Protein AF-A0A960PQ78-F1 (afdb_monomer_lite)

Structure (mmCIF, N/CA/C/O backbone):
data_AF-A0A960PQ78-F1
#
_entry.id   AF-A0A960PQ78-F1
#
loop_
_atom_site.group_PDB
_atom_site.id
_atom_site.type_symbol
_atom_site.label_atom_id
_atom_site.label_alt_id
_atom_site.label_comp_id
_atom_site.label_asym_id
_atom_site.label_entity_id
_atom_site.label_seq_id
_atom_site.pdbx_PDB_ins_code
_atom_site.Cartn_x
_atom_site.Cartn_y
_atom_site.Cartn_z
_atom_site.occupancy
_atom_site.B_iso_or_equiv
_atom_site.auth_seq_id
_atom_site.auth_comp_id
_atom_site.auth_asym_id
_atom_site.auth_atom_id
_atom_site.pdbx_PDB_model_num
ATOM 1 N N . GLN A 1 1 ? 20.792 6.672 -1.677 1.00 53.97 1 GLN A N 1
ATOM 2 C CA . GLN A 1 1 ? 19.468 6.726 -1.016 1.00 53.97 1 GLN A CA 1
ATOM 3 C C . GLN A 1 1 ? 18.463 7.621 -1.759 1.00 53.97 1 GLN A C 1
ATOM 5 O O . GLN A 1 1 ? 17.272 7.428 -1.577 1.00 53.97 1 GLN A O 1
ATOM 10 N N . THR A 1 2 ? 18.895 8.539 -2.633 1.00 71.44 2 THR A N 1
ATOM 11 C CA . THR A 1 2 ? 18.029 9.453 -3.408 1.00 71.44 2 THR A CA 1
ATOM 12 C C . THR A 1 2 ? 17.164 8.774 -4.476 1.00 71.44 2 THR A C 1
ATOM 14 O O . THR A 1 2 ? 15.984 9.091 -4.588 1.00 71.44 2 THR A O 1
ATOM 17 N N . ASP A 1 3 ? 17.705 7.815 -5.231 1.00 79.00 3 ASP A N 1
ATOM 18 C CA . ASP A 1 3 ? 16.967 7.199 -6.350 1.00 79.00 3 ASP A CA 1
ATOM 19 C C . ASP A 1 3 ? 15.779 6.347 -5.884 1.00 79.00 3 ASP A C 1
ATOM 21 O O . ASP A 1 3 ? 14.725 6.329 -6.510 1.00 79.00 3 ASP A O 1
ATOM 25 N N . GLU A 1 4 ? 15.916 5.677 -4.742 1.00 76.38 4 GLU A N 1
ATOM 26 C CA . GLU A 1 4 ? 14.865 4.837 -4.160 1.00 76.38 4 GLU A CA 1
ATOM 27 C C . GLU A 1 4 ? 13.662 5.680 -3.702 1.00 76.38 4 GLU A C 1
ATOM 29 O O . GLU A 1 4 ? 12.508 5.309 -3.917 1.00 76.38 4 GLU A O 1
ATOM 34 N N . GLN A 1 5 ? 13.932 6.873 -3.159 1.00 78.75 5 GLN A N 1
ATOM 35 C CA . GLN A 1 5 ? 12.907 7.873 -2.849 1.00 78.75 5 GLN A CA 1
ATOM 36 C C . GLN A 1 5 ? 12.280 8.453 -4.123 1.00 78.75 5 GLN A C 1
ATOM 38 O O . GLN A 1 5 ? 11.070 8.672 -4.168 1.00 78.75 5 GLN A O 1
ATOM 43 N N . LEU A 1 6 ? 13.073 8.654 -5.181 1.00 86.06 6 LEU A N 1
ATOM 44 C CA . LEU A 1 6 ? 12.578 9.115 -6.478 1.00 86.06 6 LEU A CA 1
ATOM 45 C C . LEU A 1 6 ? 11.609 8.100 -7.102 1.00 86.06 6 LEU A C 1
ATOM 47 O O . LEU A 1 6 ? 10.567 8.489 -7.628 1.00 86.06 6 LEU A O 1
ATOM 51 N N . TYR A 1 7 ? 11.894 6.799 -6.997 1.00 87.06 7 TYR A N 1
ATOM 52 C CA . TYR A 1 7 ? 11.015 5.753 -7.523 1.00 87.06 7 TYR A CA 1
ATOM 53 C C . TYR A 1 7 ? 9.666 5.672 -6.807 1.00 87.06 7 TYR A C 1
ATOM 55 O O . TYR A 1 7 ? 8.701 5.211 -7.415 1.00 87.06 7 TYR A O 1
ATOM 63 N N . GLN A 1 8 ? 9.533 6.191 -5.581 1.00 83.38 8 GLN A N 1
ATOM 64 C CA . GLN A 1 8 ? 8.216 6.292 -4.942 1.00 83.38 8 GLN A CA 1
ATOM 65 C C . GLN A 1 8 ? 7.248 7.198 -5.714 1.00 83.38 8 GLN A C 1
ATOM 67 O O . GLN A 1 8 ? 6.034 6.998 -5.654 1.00 83.38 8 GLN A O 1
ATOM 72 N N . LEU A 1 9 ? 7.763 8.149 -6.502 1.00 84.50 9 LEU A N 1
ATOM 73 C CA . LEU A 1 9 ? 6.935 8.992 -7.364 1.00 84.50 9 LEU A CA 1
ATOM 74 C C . LEU A 1 9 ? 6.179 8.175 -8.421 1.00 84.50 9 LEU A C 1
ATOM 76 O O . LEU A 1 9 ? 5.079 8.570 -8.794 1.00 84.50 9 LEU A O 1
ATOM 80 N N . LEU A 1 10 ? 6.705 7.015 -8.840 1.00 84.50 10 LEU A N 1
ATOM 81 C CA . LEU A 1 10 ? 6.049 6.119 -9.802 1.00 84.50 10 LEU A CA 1
ATOM 82 C C . LEU A 1 10 ? 4.703 5.582 -9.301 1.00 84.50 10 LEU A C 1
ATOM 84 O O . LEU A 1 10 ? 3.853 5.213 -10.109 1.00 84.50 10 LEU A O 1
ATOM 88 N N . PHE A 1 11 ? 4.511 5.533 -7.982 1.00 84.31 11 PHE A N 1
ATOM 89 C CA . PHE A 1 11 ? 3.287 5.041 -7.351 1.00 84.31 11 PHE A CA 1
ATOM 90 C C . PHE A 1 11 ? 2.303 6.161 -7.002 1.00 84.31 11 PHE A C 1
ATOM 92 O O . PHE A 1 11 ? 1.198 5.881 -6.536 1.00 84.31 11 PHE A O 1
ATOM 99 N N . ARG A 1 12 ? 2.670 7.433 -7.223 1.00 80.50 12 ARG A N 1
ATOM 100 C CA . ARG A 1 12 ? 1.757 8.552 -6.974 1.00 80.50 12 ARG A CA 1
ATOM 101 C C . ARG A 1 12 ? 0.617 8.537 -7.999 1.00 80.50 12 ARG A C 1
ATOM 103 O O . ARG A 1 12 ? 0.885 8.451 -9.200 1.00 80.50 12 ARG A O 1
ATOM 110 N N . PRO A 1 13 ? -0.646 8.683 -7.559 1.00 74.19 13 PRO A N 1
ATOM 111 C CA . PRO A 1 13 ? -1.783 8.752 -8.468 1.00 74.19 13 PRO A CA 1
ATOM 112 C C . PRO A 1 13 ? -1.589 9.825 -9.545 1.00 74.19 13 PRO A C 1
ATOM 114 O O . PRO A 1 13 ? -1.270 10.974 -9.240 1.00 74.19 13 PRO A O 1
ATOM 117 N N . GLY A 1 14 ? -1.777 9.444 -10.810 1.00 73.12 14 GLY A N 1
ATOM 118 C CA . GLY A 1 14 ? -1.707 10.357 -11.955 1.00 73.12 14 GLY A CA 1
ATOM 119 C C . GLY A 1 14 ? -0.298 10.786 -12.381 1.00 73.12 14 GLY A C 1
ATOM 120 O O . GLY A 1 14 ? -0.182 11.609 -13.293 1.00 73.12 14 GLY A O 1
ATOM 121 N N . PHE A 1 15 ? 0.760 10.252 -11.757 1.00 78.75 15 PHE A N 1
ATOM 122 C CA . PHE A 1 15 ? 2.130 10.506 -12.189 1.00 78.75 15 PHE A CA 1
ATOM 123 C C . PHE A 1 15 ? 2.417 9.812 -13.526 1.00 78.75 15 PHE A C 1
ATOM 125 O O . PHE A 1 15 ? 2.344 8.590 -13.658 1.00 78.75 15 PHE A O 1
ATOM 132 N N . THR A 1 16 ? 2.775 10.605 -14.532 1.00 75.62 16 THR A N 1
ATOM 133 C CA . THR A 1 16 ? 3.160 10.124 -15.857 1.00 75.62 16 THR A CA 1
ATOM 134 C C . THR A 1 16 ? 4.163 11.078 -16.489 1.00 75.62 16 THR A C 1
ATOM 136 O O . THR A 1 16 ? 4.135 12.281 -16.240 1.00 75.62 16 THR A O 1
ATOM 139 N N . THR A 1 17 ? 5.022 10.549 -17.353 1.00 77.38 17 THR A N 1
ATOM 140 C CA . THR A 1 17 ? 5.913 11.342 -18.208 1.00 77.38 17 THR A CA 1
ATOM 141 C C . THR A 1 17 ? 5.301 11.630 -19.586 1.00 77.38 17 THR A C 1
ATOM 143 O O . THR A 1 17 ? 5.892 12.358 -20.380 1.00 77.38 17 THR A O 1
ATOM 146 N N . ARG A 1 18 ? 4.110 11.089 -19.891 1.00 72.12 18 ARG A N 1
ATOM 147 C CA . ARG A 1 18 ? 3.430 11.258 -21.184 1.00 72.12 18 ARG A CA 1
ATOM 148 C C . ARG A 1 18 ? 2.698 12.604 -21.256 1.00 72.12 18 ARG A C 1
ATOM 150 O O . ARG A 1 18 ? 1.765 12.850 -20.493 1.00 72.12 18 ARG A O 1
ATOM 157 N N . GLN A 1 19 ? 3.065 13.450 -22.220 1.00 66.94 19 GLN A N 1
ATOM 158 C CA . GLN A 1 19 ? 2.329 14.685 -22.520 1.00 66.94 19 GLN A CA 1
ATOM 159 C C . GLN A 1 19 ? 0.970 14.377 -23.179 1.00 66.94 19 GLN A C 1
ATOM 161 O O . GLN A 1 19 ? 0.866 13.465 -23.997 1.00 66.94 19 GLN A O 1
ATOM 166 N N . GLY A 1 20 ? -0.080 15.123 -22.810 1.00 62.00 20 GLY A N 1
ATOM 167 C CA . GLY A 1 20 ? -1.422 14.997 -23.405 1.00 62.00 20 GLY A CA 1
ATOM 168 C C . GLY A 1 20 ? -2.226 13.757 -22.992 1.00 62.00 20 GLY A C 1
ATOM 169 O O . GLY A 1 20 ? -3.241 13.462 -23.611 1.00 62.00 20 GLY A O 1
ATOM 170 N N . ALA A 1 21 ? -1.794 13.017 -21.968 1.00 58.84 21 ALA A N 1
ATOM 171 C CA . ALA A 1 21 ? -2.530 11.849 -21.492 1.00 58.84 21 ALA A CA 1
ATOM 172 C C . ALA A 1 21 ? -3.847 12.254 -20.802 1.00 58.84 21 ALA A C 1
ATOM 174 O O . ALA A 1 21 ? -3.846 13.156 -19.956 1.00 58.84 21 ALA A O 1
ATOM 175 N N . ASP A 1 22 ? -4.937 11.571 -21.137 1.00 57.75 22 ASP A N 1
ATOM 176 C CA . ASP A 1 22 ? -6.265 11.683 -20.532 1.00 57.75 22 ASP A CA 1
ATOM 177 C C . ASP A 1 22 ? -6.494 10.556 -19.498 1.00 57.75 22 ASP A C 1
ATOM 179 O O . ASP A 1 22 ? -5.658 9.666 -19.327 1.00 57.75 22 ASP A O 1
ATOM 183 N N . LEU A 1 23 ? -7.603 10.604 -18.748 1.00 52.94 23 LEU A N 1
ATOM 184 C CA . LEU A 1 23 ? -7.913 9.588 -17.725 1.00 52.94 23 LEU A CA 1
ATOM 185 C C . LEU A 1 23 ? -8.145 8.191 -18.328 1.00 52.94 23 LEU A C 1
ATOM 187 O O . LEU A 1 23 ? -7.973 7.196 -17.627 1.00 52.94 23 LEU A O 1
ATOM 191 N N . SER A 1 24 ? -8.507 8.120 -19.614 1.00 57.84 24 SER A N 1
ATOM 192 C CA . SER A 1 24 ? -8.744 6.865 -20.330 1.00 57.84 24 SER A CA 1
ATOM 193 C C . SER A 1 24 ? -7.437 6.184 -20.769 1.00 57.84 24 SER A C 1
ATOM 195 O O . SER A 1 24 ? -7.327 4.959 -20.704 1.00 57.84 24 SER A O 1
ATOM 197 N N . ALA A 1 25 ? -6.398 6.957 -21.114 1.00 48.62 25 ALA A N 1
ATOM 198 C CA . ALA A 1 25 ? -5.106 6.450 -21.564 1.00 48.62 25 ALA A CA 1
ATOM 199 C C . ALA A 1 25 ? -4.032 6.482 -20.459 1.00 48.62 25 ALA A C 1
ATOM 201 O O . ALA A 1 25 ? -3.039 7.207 -20.533 1.00 48.62 25 ALA A O 1
ATOM 202 N N . GLY A 1 26 ? -4.185 5.629 -19.442 1.00 55.94 26 GLY A N 1
ATOM 203 C CA . GLY A 1 26 ? -3.038 5.024 -18.745 1.00 55.94 26 GLY A CA 1
ATOM 204 C C . GLY A 1 26 ? -2.003 5.976 -18.119 1.00 55.94 26 GLY A C 1
ATOM 205 O O . GLY A 1 26 ? -0.802 5.728 -18.221 1.00 55.94 26 GLY A O 1
ATOM 206 N N . ARG A 1 27 ? -2.441 7.032 -17.420 1.00 57.34 27 ARG A N 1
ATOM 207 C CA . ARG A 1 27 ? -1.610 8.039 -16.713 1.00 57.34 27 ARG A CA 1
ATOM 208 C C . ARG A 1 27 ? -0.806 7.550 -15.490 1.00 57.34 27 ARG A C 1
ATOM 210 O O . ARG A 1 27 ? -0.521 8.333 -14.594 1.00 57.34 27 ARG A O 1
ATOM 217 N N . GLY A 1 28 ? -0.458 6.271 -15.400 1.00 52.56 28 GLY A N 1
ATOM 218 C CA . GLY A 1 28 ? 0.147 5.740 -14.169 1.00 52.56 28 GLY A CA 1
ATOM 219 C C . GLY A 1 28 ? -0.881 5.292 -13.127 1.00 52.56 28 GLY A C 1
ATOM 220 O O . GLY A 1 28 ? -0.541 5.080 -11.967 1.00 52.56 28 GLY A O 1
ATOM 221 N N . ILE A 1 29 ? -2.125 5.042 -13.559 1.00 58.75 29 ILE A N 1
ATOM 222 C CA . ILE A 1 29 ? -3.054 4.186 -12.806 1.00 58.75 29 ILE A CA 1
ATOM 223 C C . ILE A 1 29 ? -2.420 2.806 -12.613 1.00 58.75 29 ILE A C 1
ATOM 225 O O . ILE A 1 29 ? -2.577 2.226 -11.557 1.00 58.75 29 ILE A O 1
ATOM 229 N N . GLY A 1 30 ? -1.652 2.301 -13.588 1.00 72.94 30 GLY A N 1
ATOM 230 C CA . GLY A 1 30 ? -1.067 0.959 -13.538 1.00 72.94 30 GLY A CA 1
ATOM 231 C C . GLY A 1 30 ? -0.229 0.713 -12.283 1.00 72.94 30 GLY A C 1
ATOM 232 O O . GLY A 1 30 ? -0.592 -0.115 -11.456 1.00 72.94 30 GLY A O 1
ATOM 233 N N . LEU A 1 31 ? 0.864 1.460 -12.101 1.00 82.69 31 LEU A N 1
ATOM 234 C CA . LEU A 1 31 ? 1.737 1.261 -10.940 1.00 82.69 31 LEU A CA 1
ATOM 235 C C . LEU A 1 31 ? 1.093 1.732 -9.631 1.00 82.69 31 LEU A C 1
ATOM 237 O O . LEU A 1 31 ? 1.267 1.063 -8.616 1.00 82.69 31 LEU A O 1
ATOM 241 N N . GLY A 1 32 ? 0.304 2.812 -9.645 1.00 80.00 32 GLY A N 1
ATOM 242 C CA . GLY A 1 32 ? -0.443 3.255 -8.464 1.00 80.00 32 GLY A CA 1
ATOM 243 C C . GLY A 1 32 ? -1.489 2.235 -7.993 1.00 80.00 32 GLY A C 1
ATOM 244 O O . GLY A 1 32 ? -1.579 1.954 -6.802 1.00 80.00 32 GLY A O 1
ATOM 245 N N . ALA A 1 33 ? -2.233 1.623 -8.917 1.00 80.94 33 ALA A N 1
ATOM 246 C CA . ALA A 1 33 ? -3.213 0.576 -8.628 1.00 80.94 33 ALA A CA 1
ATOM 247 C C . ALA A 1 33 ? -2.537 -0.727 -8.193 1.0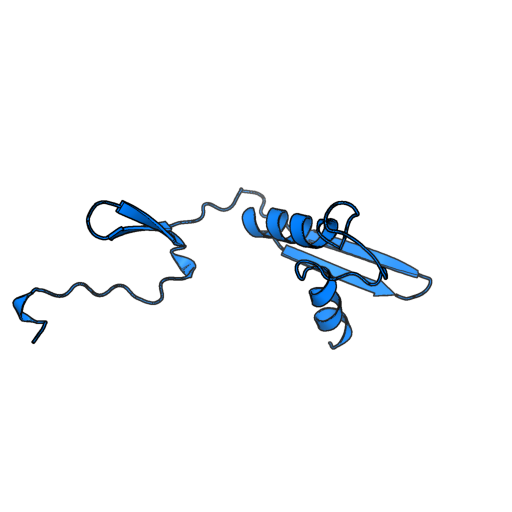0 80.94 33 ALA A C 1
ATOM 249 O O . ALA A 1 33 ? -3.015 -1.369 -7.264 1.00 80.94 33 ALA A O 1
ATOM 250 N N . VAL A 1 34 ? -1.402 -1.094 -8.802 1.00 85.31 34 VAL A N 1
ATOM 251 C CA . VAL A 1 34 ? -0.589 -2.233 -8.344 1.00 85.31 34 VAL A CA 1
ATOM 252 C C . VAL A 1 34 ? -0.094 -1.995 -6.918 1.00 85.31 34 VAL A C 1
ATOM 254 O O . VAL A 1 34 ? -0.244 -2.874 -6.075 1.00 85.31 34 VAL A O 1
ATOM 257 N N . ALA A 1 35 ? 0.448 -0.813 -6.616 1.00 86.06 35 ALA A N 1
ATOM 2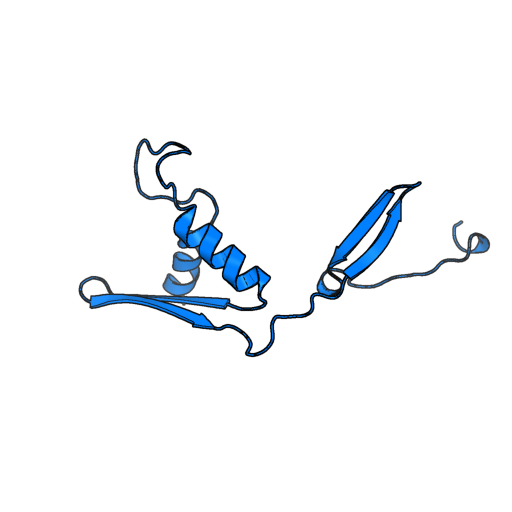58 C CA . ALA A 1 35 ? 0.894 -0.476 -5.268 1.00 86.06 35 ALA A CA 1
ATOM 259 C C . ALA A 1 35 ? -0.264 -0.507 -4.262 1.00 86.06 35 ALA A C 1
ATOM 261 O O . ALA A 1 35 ? -0.126 -1.123 -3.211 1.00 86.06 35 ALA A O 1
ATOM 262 N N . GLN A 1 36 ? -1.416 0.078 -4.604 1.00 84.94 36 GLN A N 1
ATOM 263 C CA . GLN A 1 36 ? -2.632 0.014 -3.788 1.00 84.94 36 GLN A CA 1
ATOM 264 C C . GLN A 1 36 ? -3.083 -1.426 -3.532 1.00 84.94 36 GLN A C 1
ATOM 266 O O . GLN A 1 36 ? -3.315 -1.792 -2.384 1.00 84.94 36 GLN A O 1
ATOM 271 N N . ALA A 1 37 ? -3.134 -2.271 -4.565 1.00 85.50 37 ALA A N 1
ATOM 272 C CA . ALA A 1 37 ? -3.491 -3.677 -4.415 1.00 85.50 37 ALA A CA 1
ATOM 273 C C . ALA A 1 37 ? -2.522 -4.399 -3.467 1.00 85.50 37 ALA A C 1
ATOM 275 O O . ALA A 1 37 ? -2.950 -5.055 -2.521 1.00 85.50 37 ALA A O 1
ATOM 276 N N . VAL A 1 38 ? -1.212 -4.222 -3.653 1.00 88.50 38 VAL A N 1
ATOM 277 C CA . VAL A 1 38 ? -0.190 -4.843 -2.798 1.00 88.50 38 VAL A CA 1
ATOM 278 C C . VAL A 1 38 ? -0.289 -4.358 -1.349 1.00 88.50 38 VAL A C 1
ATOM 280 O O . VAL A 1 38 ? -0.247 -5.180 -0.435 1.00 88.50 38 VAL A O 1
ATOM 283 N N . ILE A 1 39 ? -0.464 -3.052 -1.130 1.00 85.88 39 ILE A N 1
ATOM 284 C CA . ILE A 1 39 ? -0.618 -2.455 0.205 1.00 85.88 39 ILE A CA 1
ATOM 285 C C . ILE A 1 39 ? -1.911 -2.938 0.873 1.00 85.88 39 ILE A C 1
ATOM 287 O O . ILE A 1 39 ? -1.891 -3.258 2.058 1.00 85.88 39 ILE A O 1
ATOM 291 N N . SER A 1 40 ? -3.015 -3.059 0.126 1.00 83.25 40 SER A N 1
ATOM 292 C CA . SER A 1 40 ? -4.298 -3.548 0.655 1.00 83.25 40 SER A CA 1
ATOM 293 C C . SER A 1 40 ? -4.212 -4.977 1.200 1.00 83.25 40 SER A C 1
ATOM 295 O O . SER A 1 40 ? -4.920 -5.328 2.139 1.00 83.25 40 SER A O 1
ATOM 297 N N . TYR A 1 41 ? -3.278 -5.775 0.674 1.00 85.62 41 TYR A N 1
ATOM 298 C CA . TYR A 1 41 ? -2.969 -7.118 1.161 1.00 85.62 41 TYR A CA 1
ATOM 299 C C . TYR A 1 41 ? -1.888 -7.151 2.257 1.00 85.62 41 TYR A C 1
ATOM 301 O O . TYR A 1 41 ? -1.436 -8.227 2.650 1.00 85.62 41 TYR A O 1
ATOM 309 N N . GLY A 1 42 ? -1.476 -5.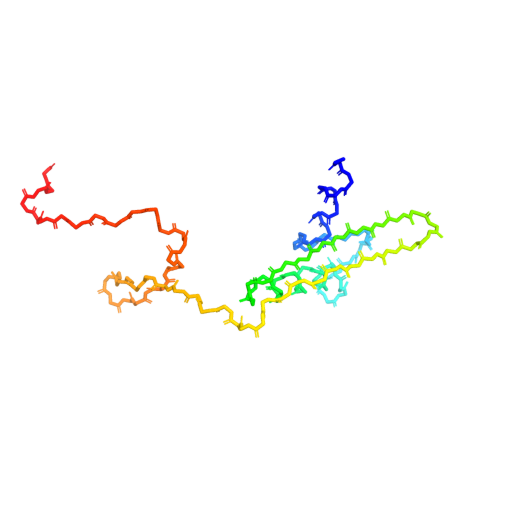990 2.778 1.00 82.94 42 GLY A N 1
ATOM 310 C CA . GLY A 1 42 ? -0.420 -5.861 3.786 1.00 82.94 42 GLY A CA 1
ATOM 311 C C . GLY A 1 42 ? 0.986 -6.121 3.239 1.00 82.94 42 GLY A C 1
ATOM 312 O O . GLY A 1 42 ? 1.900 -6.444 3.996 1.00 82.94 42 GLY A O 1
ATOM 313 N N . GLY A 1 43 ? 1.159 -6.042 1.920 1.00 88.56 43 GLY A N 1
ATOM 314 C CA . GLY A 1 43 ? 2.443 -6.197 1.255 1.00 88.56 43 GLY A CA 1
ATOM 315 C C . GLY A 1 43 ? 3.176 -4.879 1.021 1.00 88.56 43 GLY A C 1
ATOM 316 O O . GLY A 1 43 ? 2.736 -3.799 1.410 1.00 88.56 43 GLY A O 1
ATOM 317 N N . ARG A 1 44 ? 4.311 -4.972 0.323 1.00 89.50 44 ARG A N 1
ATOM 318 C CA . ARG A 1 44 ? 5.100 -3.821 -0.140 1.00 89.50 44 ARG A CA 1
ATOM 319 C C . ARG A 1 44 ? 5.724 -4.058 -1.510 1.00 89.50 44 ARG A C 1
ATOM 321 O O . ARG A 1 44 ? 5.950 -5.204 -1.904 1.00 89.50 44 ARG A O 1
ATOM 328 N N . VAL A 1 45 ? 6.035 -2.965 -2.202 1.00 90.00 45 VAL A N 1
ATOM 329 C CA . VAL A 1 45 ? 6.713 -2.964 -3.504 1.00 90.00 45 VAL A CA 1
ATOM 330 C C . VAL A 1 45 ? 8.002 -2.160 -3.396 1.00 90.00 45 VAL A C 1
ATOM 332 O O . VAL A 1 45 ? 7.979 -1.026 -2.926 1.00 90.00 45 VAL A O 1
ATOM 335 N N . ASP A 1 46 ? 9.107 -2.732 -3.864 1.00 89.56 46 ASP A N 1
ATOM 336 C CA . ASP A 1 46 ? 10.403 -2.060 -3.966 1.00 89.56 46 ASP A CA 1
ATOM 337 C C . ASP A 1 46 ? 10.851 -2.011 -5.435 1.00 89.56 46 ASP A C 1
ATOM 339 O O . ASP A 1 46 ? 10.594 -2.944 -6.205 1.00 89.56 46 ASP A O 1
ATOM 343 N N . VAL A 1 47 ? 11.529 -0.931 -5.829 1.00 91.19 47 VAL A N 1
ATOM 344 C CA . VAL A 1 47 ? 11.968 -0.701 -7.214 1.00 91.19 47 VAL A CA 1
ATOM 345 C C . VAL A 1 47 ? 13.464 -0.443 -7.251 1.00 91.19 47 VAL A C 1
ATOM 347 O O . VAL A 1 47 ? 13.975 0.418 -6.542 1.00 91.19 47 VAL A O 1
ATOM 350 N N . SER A 1 48 ? 14.156 -1.155 -8.135 1.00 90.62 48 SER A N 1
ATOM 351 C CA . SER A 1 48 ? 15.550 -0.885 -8.477 1.00 90.62 48 SER A CA 1
ATOM 352 C C . SER A 1 48 ? 15.690 -0.842 -9.991 1.00 90.62 48 SER A C 1
ATOM 354 O O . SER A 1 48 ? 15.267 -1.777 -10.671 1.00 90.62 48 SER A O 1
ATOM 356 N N . SER A 1 49 ? 16.291 0.213 -10.528 1.00 89.81 49 SER A N 1
ATOM 357 C CA . SER A 1 49 ? 16.491 0.369 -11.967 1.00 89.81 49 SER A CA 1
ATOM 358 C C . SER A 1 49 ? 17.879 0.919 -12.244 1.00 89.81 49 SER A C 1
ATOM 360 O O . SER A 1 49 ? 18.351 1.796 -11.524 1.00 89.81 49 SER A O 1
ATOM 362 N N . VAL A 1 50 ? 18.515 0.404 -13.294 1.00 90.19 50 VAL A N 1
ATOM 363 C CA . VAL A 1 50 ? 19.809 0.886 -13.783 1.00 90.19 50 VAL A CA 1
ATOM 364 C C . VAL A 1 50 ? 19.649 1.200 -15.272 1.00 90.19 50 VAL A C 1
ATOM 366 O O . VAL A 1 50 ? 19.272 0.305 -16.037 1.00 90.19 50 VAL A O 1
ATOM 369 N N . PRO A 1 51 ? 19.891 2.451 -15.710 1.00 89.75 51 PRO A N 1
ATOM 370 C CA . PRO A 1 51 ? 19.787 2.822 -17.119 1.00 89.75 51 PRO A CA 1
ATOM 371 C C . PRO A 1 51 ? 20.603 1.885 -18.016 1.00 89.75 51 PRO A C 1
ATOM 373 O O . PRO A 1 51 ? 21.755 1.587 -17.721 1.00 89.75 51 PRO A O 1
ATOM 376 N N . GLY A 1 52 ? 19.992 1.393 -19.095 1.00 93.94 52 GLY A N 1
ATOM 377 C CA . GLY A 1 52 ? 20.622 0.432 -20.011 1.00 93.94 52 GLY A CA 1
ATOM 378 C C . GLY A 1 52 ? 20.646 -1.026 -19.528 1.00 93.94 52 GLY A C 1
ATOM 379 O O . GLY A 1 52 ? 20.834 -1.913 -20.353 1.00 93.94 52 GLY A O 1
ATOM 380 N N . SER A 1 53 ? 20.376 -1.292 -18.247 1.00 94.06 53 SER A N 1
ATOM 381 C CA . SER A 1 53 ? 20.352 -2.650 -17.669 1.00 94.06 53 SER A CA 1
ATOM 382 C C . SER A 1 53 ? 18.949 -3.119 -17.263 1.00 94.06 53 SER A C 1
ATOM 384 O O . SER A 1 53 ? 18.775 -4.252 -16.818 1.00 94.06 53 SER A O 1
ATOM 386 N N . GLY A 1 54 ? 17.941 -2.258 -17.420 1.00 93.50 54 GLY A N 1
ATOM 387 C CA . GLY A 1 54 ? 16.538 -2.556 -17.136 1.00 93.50 54 GLY A CA 1
ATOM 388 C C . GLY A 1 54 ? 16.094 -2.202 -15.714 1.00 93.50 54 GLY A C 1
ATOM 389 O O . GLY A 1 54 ? 16.799 -1.535 -14.951 1.00 93.50 54 GLY A O 1
ATOM 390 N N . SER A 1 55 ? 14.882 -2.646 -15.374 1.00 91.94 55 SER A N 1
ATOM 391 C CA . SER A 1 55 ? 14.210 -2.342 -14.107 1.00 91.94 55 SER A CA 1
ATOM 392 C C . SER A 1 55 ? 13.700 -3.616 -13.442 1.00 91.94 55 SER A C 1
ATOM 394 O O . SER A 1 55 ? 13.176 -4.512 -14.101 1.00 91.94 55 SER A O 1
ATOM 396 N N . ARG A 1 56 ? 13.815 -3.678 -12.116 1.00 92.19 56 ARG A N 1
ATOM 397 C CA . ARG A 1 56 ? 13.319 -4.769 -11.277 1.00 92.19 56 ARG A CA 1
ATOM 398 C C . ARG A 1 56 ? 12.314 -4.229 -10.266 1.00 92.19 56 ARG A C 1
ATOM 400 O O . ARG A 1 56 ? 12.625 -3.317 -9.503 1.00 92.19 56 ARG A O 1
ATOM 407 N N . PHE A 1 57 ? 11.145 -4.862 -10.239 1.00 91.94 57 PHE A N 1
ATOM 408 C CA . PHE A 1 57 ? 10.094 -4.647 -9.249 1.00 91.94 57 PHE A CA 1
ATOM 409 C C . PHE A 1 57 ? 10.040 -5.866 -8.333 1.00 91.94 57 PHE A C 1
ATOM 411 O O . PHE A 1 57 ? 9.883 -6.992 -8.805 1.00 91.94 57 PHE A O 1
ATOM 418 N N . LEU A 1 58 ? 10.198 -5.656 -7.030 1.00 92.44 58 LEU A N 1
ATOM 419 C CA . LEU A 1 58 ? 10.115 -6.712 -6.028 1.00 92.44 58 LEU A CA 1
ATOM 420 C C . LEU A 1 58 ? 8.847 -6.524 -5.201 1.00 92.44 58 LEU A C 1
ATOM 422 O O . LEU A 1 58 ? 8.742 -5.5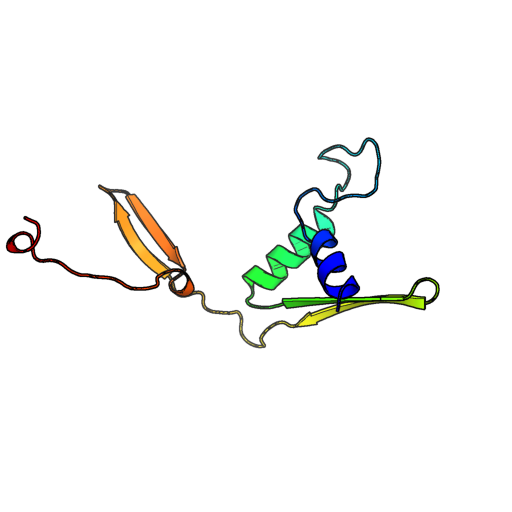73 -4.431 1.00 92.44 58 LEU A O 1
ATOM 426 N N . LEU A 1 59 ? 7.902 -7.451 -5.351 1.00 91.50 59 LEU A N 1
ATOM 427 C CA . LEU A 1 59 ? 6.669 -7.486 -4.576 1.00 91.50 59 LEU A CA 1
ATOM 428 C C . LEU A 1 59 ? 6.841 -8.463 -3.415 1.00 91.50 59 LEU A C 1
ATOM 430 O O . LEU A 1 59 ? 7.221 -9.617 -3.617 1.00 91.50 59 LEU A O 1
ATOM 434 N N . ARG A 1 60 ? 6.559 -8.006 -2.197 1.00 90.25 60 ARG A N 1
ATOM 435 C CA . ARG A 1 60 ? 6.570 -8.837 -0.992 1.00 90.25 60 ARG A CA 1
ATOM 436 C C . ARG A 1 60 ? 5.171 -8.855 -0.410 1.00 90.25 60 ARG A C 1
ATOM 438 O O . ARG A 1 60 ? 4.687 -7.820 0.037 1.00 90.25 60 ARG A O 1
ATOM 445 N N . LEU A 1 61 ? 4.548 -10.025 -0.428 1.00 88.19 61 LEU A N 1
ATOM 446 C CA . LEU A 1 61 ? 3.224 -10.261 0.131 1.00 88.19 61 LEU A CA 1
ATOM 447 C C . LEU A 1 61 ? 3.356 -11.206 1.333 1.00 88.19 61 LEU A C 1
ATOM 449 O O . LEU A 1 61 ? 4.151 -12.149 1.269 1.00 88.19 61 LEU A O 1
ATOM 453 N N . PRO A 1 62 ? 2.622 -10.965 2.428 1.00 83.38 62 PRO A N 1
ATOM 454 C CA . PRO A 1 62 ? 2.551 -11.915 3.528 1.00 83.38 62 PRO A CA 1
ATOM 455 C C . PRO A 1 62 ? 1.873 -13.216 3.068 1.00 83.38 62 PRO A C 1
ATOM 457 O O . PRO A 1 62 ? 0.993 -13.206 2.210 1.00 83.38 62 PRO A O 1
ATOM 460 N N . LEU A 1 63 ? 2.302 -14.350 3.638 1.00 80.19 63 LEU A N 1
ATOM 461 C CA . LEU A 1 63 ? 1.771 -15.679 3.293 1.00 80.19 63 LEU A CA 1
ATOM 462 C C . LEU A 1 63 ? 0.278 -15.812 3.638 1.00 80.19 63 LEU A C 1
ATOM 464 O O . LEU A 1 63 ? -0.456 -16.546 2.983 1.00 80.19 63 LEU A O 1
ATOM 468 N N . SER A 1 64 ? -0.158 -15.089 4.670 1.00 74.62 64 SER A N 1
ATOM 469 C CA . SER A 1 64 ? -1.552 -14.897 5.040 1.00 74.62 64 SER A CA 1
ATOM 470 C C . SER A 1 64 ? -1.991 -13.486 4.664 1.00 74.62 64 SER A C 1
ATOM 472 O O . SER A 1 64 ? -1.298 -12.505 4.935 1.00 74.62 64 SER A O 1
ATOM 474 N N . VAL A 1 65 ? -3.171 -13.385 4.059 1.00 62.81 65 VAL A N 1
ATOM 475 C CA . VAL A 1 65 ? -3.827 -12.104 3.789 1.00 62.81 65 VAL A CA 1
ATOM 476 C C . VAL A 1 65 ? -3.987 -11.357 5.117 1.00 62.81 65 VAL A C 1
ATOM 478 O O . VAL A 1 65 ? -4.502 -11.928 6.081 1.00 62.81 65 VAL A O 1
ATOM 481 N N . SER A 1 66 ? -3.497 -10.118 5.201 1.00 68.25 66 SER A N 1
ATOM 482 C CA . SER A 1 66 ? -3.549 -9.346 6.449 1.00 68.25 66 SER A CA 1
ATOM 483 C C . SER A 1 66 ? -4.993 -9.138 6.903 1.00 68.25 66 SER A C 1
ATOM 485 O O . SER A 1 66 ? -5.805 -8.567 6.180 1.00 68.25 66 SER A O 1
ATOM 487 N N . ILE A 1 67 ? -5.308 -9.573 8.125 1.00 73.50 67 ILE A N 1
ATOM 488 C CA . ILE A 1 67 ? -6.557 -9.203 8.793 1.00 73.50 67 ILE A CA 1
ATOM 489 C C . ILE A 1 67 ? -6.393 -7.760 9.269 1.00 73.50 67 ILE A C 1
ATOM 491 O O . ILE A 1 67 ? -5.738 -7.500 10.281 1.00 73.50 67 ILE A O 1
ATOM 495 N N . THR A 1 68 ? -6.986 -6.817 8.541 1.00 75.44 68 THR A N 1
ATOM 496 C CA . THR A 1 68 ? -7.051 -5.422 8.978 1.00 75.44 68 THR A CA 1
ATOM 497 C C . THR A 1 68 ? -8.079 -5.310 10.092 1.00 75.44 68 THR A C 1
ATOM 499 O O . THR A 1 68 ? -9.280 -5.440 9.870 1.00 75.44 68 THR A O 1
ATOM 502 N N . ARG A 1 69 ? -7.603 -5.083 11.317 1.00 84.88 69 ARG A N 1
ATOM 503 C CA . ARG A 1 69 ? -8.478 -4.763 12.447 1.00 84.88 69 ARG A CA 1
ATOM 504 C C . ARG A 1 69 ? -9.025 -3.351 12.265 1.00 84.88 69 ARG A C 1
ATOM 506 O O . ARG A 1 69 ? -8.266 -2.443 11.925 1.00 84.88 69 ARG A O 1
ATOM 513 N N . ALA A 1 70 ? -10.311 -3.169 12.531 1.00 91.94 70 ALA A N 1
ATOM 514 C CA . ALA A 1 70 ? -10.966 -1.870 12.518 1.00 91.94 70 ALA A CA 1
ATOM 515 C C . ALA A 1 70 ? -11.636 -1.592 13.867 1.00 91.94 70 ALA A C 1
ATOM 517 O O . ALA A 1 70 ? -12.135 -2.510 14.519 1.00 91.94 70 ALA A O 1
ATOM 518 N N . LEU A 1 71 ? -11.626 -0.326 14.271 1.00 93.50 71 LEU A N 1
ATOM 519 C CA . LEU A 1 71 ? -12.463 0.208 15.332 1.00 93.50 71 LEU A CA 1
ATOM 520 C C . LEU A 1 71 ? -13.784 0.653 14.702 1.00 93.50 71 LEU A C 1
ATOM 522 O O . LEU A 1 71 ? -13.787 1.522 13.830 1.00 93.50 71 LEU A O 1
ATOM 526 N N . LEU A 1 72 ? -14.885 0.048 15.137 1.00 94.88 72 LEU A N 1
ATOM 527 C CA . LEU A 1 72 ? -16.223 0.489 14.762 1.00 94.88 72 LEU A CA 1
ATOM 528 C C . LEU A 1 72 ? -16.624 1.667 15.649 1.00 94.88 72 LEU A C 1
ATOM 530 O O . LEU A 1 72 ? -16.481 1.594 16.871 1.00 94.88 72 LEU A O 1
ATOM 534 N N . VAL A 1 73 ? -17.100 2.741 15.029 1.00 93.88 73 VAL A N 1
ATOM 535 C CA . VAL A 1 73 ? -17.635 3.918 15.717 1.00 93.88 73 VAL A CA 1
ATOM 536 C C . VAL A 1 73 ? -18.985 4.284 15.118 1.00 93.88 73 VAL A C 1
ATOM 538 O O . VAL A 1 73 ? -19.188 4.152 13.914 1.00 93.88 73 VAL A O 1
ATOM 541 N N . GLU A 1 74 ? -19.894 4.758 15.957 1.00 95.38 74 GLU A N 1
ATOM 542 C CA . GLU A 1 74 ? -21.199 5.256 15.535 1.00 95.38 74 GLU A CA 1
ATOM 543 C C . GLU A 1 74 ? -21.203 6.778 15.669 1.00 95.38 74 GLU A C 1
ATOM 545 O O . GLU A 1 74 ? -20.813 7.319 16.709 1.00 95.38 74 GLU A O 1
ATOM 550 N N . VAL A 1 75 ? -21.625 7.469 14.612 1.00 94.44 75 VAL A N 1
ATOM 551 C CA . VAL A 1 75 ? -21.888 8.910 14.645 1.00 94.44 75 VAL A CA 1
ATOM 552 C C . VAL A 1 75 ? -23.356 9.104 14.302 1.00 94.44 75 VAL A C 1
ATOM 554 O O . VAL A 1 75 ? -23.788 8.825 13.184 1.00 94.44 75 VAL A O 1
ATOM 557 N N . GLU A 1 76 ? -24.119 9.562 15.292 1.00 93.12 76 GLU A N 1
ATOM 558 C CA . GLU A 1 76 ? -25.584 9.610 15.276 1.00 93.12 76 GLU A CA 1
ATOM 559 C C . GLU A 1 76 ? -26.248 8.247 15.043 1.00 93.12 76 GLU A C 1
ATOM 561 O O . GLU A 1 76 ? -26.647 7.602 16.002 1.00 93.12 76 GLU A O 1
ATOM 566 N N . ARG A 1 77 ? -26.434 7.840 13.785 1.00 94.00 77 ARG A N 1
ATOM 567 C CA . ARG A 1 77 ? -27.049 6.559 13.391 1.00 94.00 77 ARG A 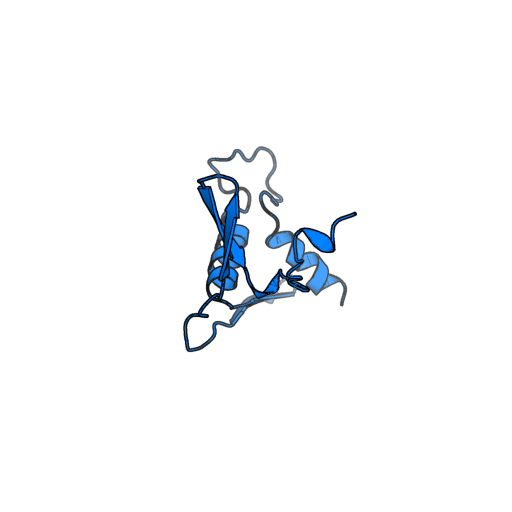CA 1
ATOM 568 C C . ARG A 1 77 ? -26.279 5.853 12.278 1.00 94.00 77 ARG A C 1
ATOM 570 O O . ARG A 1 77 ? -26.769 4.875 11.723 1.00 94.00 77 ARG A O 1
ATOM 577 N N . GLU A 1 78 ? -25.105 6.370 11.934 1.00 96.12 78 GLU A N 1
ATOM 578 C CA . GLU A 1 78 ? -24.269 5.847 10.863 1.00 96.12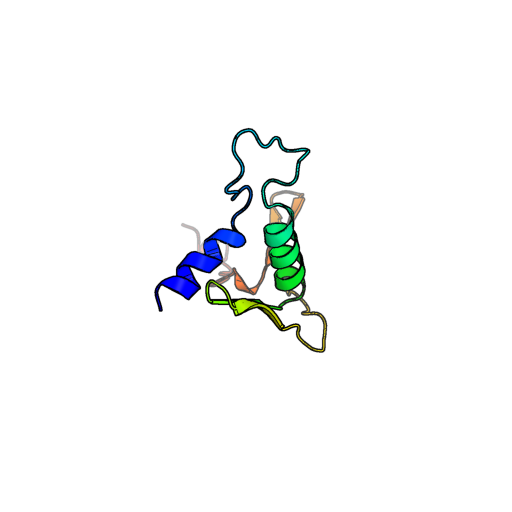 78 GLU A CA 1
ATOM 579 C C . GLU A 1 78 ? -23.034 5.170 11.464 1.00 96.12 78 GLU A C 1
ATOM 581 O O . GLU A 1 78 ? -22.336 5.746 12.307 1.00 96.12 78 GLU A O 1
ATOM 586 N N . GLU A 1 79 ? -22.761 3.944 11.020 1.00 95.88 79 GLU A N 1
ATOM 587 C CA . GLU A 1 79 ? -21.595 3.167 11.438 1.00 95.88 79 GLU A CA 1
ATOM 588 C C . GLU A 1 79 ? -20.394 3.446 10.526 1.00 95.88 79 GLU A C 1
ATOM 590 O O . GLU A 1 79 ? -20.475 3.373 9.298 1.00 95.88 79 GLU A O 1
ATOM 595 N N . TYR A 1 80 ? -19.239 3.699 11.136 1.00 94.69 80 TYR A N 1
ATOM 596 C CA . TYR A 1 80 ? -17.966 3.900 10.453 1.00 94.69 80 TYR A CA 1
ATOM 597 C C . TYR A 1 80 ? -16.926 2.904 10.965 1.00 94.69 80 TYR A C 1
ATOM 599 O O . TYR A 1 80 ? -16.901 2.543 12.141 1.00 94.69 80 TYR A O 1
ATOM 607 N N . ALA A 1 81 ? -16.012 2.498 10.083 1.00 93.75 81 ALA A N 1
ATOM 608 C CA . ALA A 1 81 ? -14.887 1.633 10.419 1.00 93.75 81 ALA A CA 1
ATOM 609 C C . ALA A 1 81 ? -13.568 2.391 10.238 1.00 93.75 81 ALA A C 1
ATOM 611 O O . ALA A 1 81 ? -13.175 2.733 9.122 1.00 93.75 81 ALA A O 1
ATOM 612 N N . LEU A 1 82 ? -12.864 2.631 11.341 1.00 91.94 82 LEU A N 1
ATOM 613 C CA . LEU A 1 82 ? -11.538 3.241 11.341 1.00 91.94 82 LEU A CA 1
ATOM 614 C C . LEU A 1 82 ? -10.472 2.139 11.400 1.00 91.94 82 LEU A C 1
ATOM 616 O O . LEU A 1 82 ? -10.582 1.253 12.247 1.00 91.94 82 LEU A O 1
ATOM 620 N N . PRO A 1 83 ? -9.415 2.155 10.568 1.00 89.69 83 PRO A N 1
ATOM 621 C CA . PRO A 1 83 ? -8.310 1.210 10.711 1.00 89.69 83 PRO A CA 1
ATOM 622 C C . PRO A 1 83 ? -7.704 1.310 12.115 1.00 89.69 83 PRO A C 1
ATOM 624 O O . PRO A 1 83 ? -7.257 2.381 12.517 1.00 89.69 83 PRO A O 1
ATOM 627 N N . LEU A 1 84 ? -7.641 0.201 12.858 1.00 89.56 84 LEU A N 1
ATOM 628 C CA . LEU A 1 84 ? -7.188 0.219 14.254 1.00 89.56 84 LEU A CA 1
ATOM 629 C C . LEU A 1 84 ? -5.745 0.734 14.383 1.00 89.56 84 LEU A C 1
ATOM 631 O O . LEU A 1 84 ? -5.413 1.391 15.358 1.00 89.56 84 LEU A O 1
ATOM 635 N N . GLY A 1 85 ? -4.900 0.491 13.374 1.00 86.31 85 GLY A N 1
ATOM 636 C CA . GLY A 1 85 ? -3.525 1.002 13.336 1.00 86.31 85 GLY A CA 1
ATOM 637 C C . GLY A 1 85 ? -3.402 2.523 13.165 1.00 86.31 85 GLY A C 1
ATOM 638 O O . GLY A 1 85 ? -2.320 3.055 13.383 1.00 86.31 85 GLY A O 1
ATOM 639 N N . ALA A 1 86 ? -4.475 3.221 12.779 1.00 87.31 86 ALA A N 1
ATOM 640 C CA . ALA A 1 86 ? -4.518 4.683 12.724 1.00 87.31 86 ALA A CA 1
ATOM 641 C C . ALA A 1 86 ? -4.998 5.314 14.047 1.00 87.31 86 ALA A C 1
ATOM 643 O O . ALA A 1 86 ? -4.907 6.530 14.211 1.00 87.31 86 ALA A O 1
ATOM 644 N N . VAL A 1 87 ? -5.511 4.509 14.986 1.00 91.25 87 VAL A N 1
ATOM 645 C CA . VAL A 1 87 ? -5.987 4.967 16.295 1.00 91.25 87 VAL A CA 1
ATOM 646 C C . VAL A 1 87 ? -4.811 4.978 17.266 1.00 91.25 87 VAL A C 1
ATOM 648 O O . VAL A 1 87 ? -4.275 3.928 17.608 1.00 91.25 87 VAL A O 1
ATOM 651 N N . VAL A 1 88 ? -4.408 6.170 17.710 1.00 93.00 88 VAL A N 1
ATOM 652 C CA . VAL A 1 88 ? -3.328 6.325 18.699 1.00 93.00 88 VAL A CA 1
ATOM 653 C C . VAL A 1 88 ? -3.811 5.914 20.090 1.00 93.00 88 VAL A C 1
ATOM 655 O O . VAL A 1 88 ? -3.140 5.152 20.779 1.00 93.00 88 VAL A O 1
ATOM 658 N N . GLU A 1 89 ? -4.990 6.391 20.485 1.00 91.69 89 GLU A N 1
ATOM 659 C CA . GLU A 1 89 ? -5.592 6.136 21.791 1.00 91.69 89 GLU A CA 1
ATOM 660 C C . GLU A 1 89 ? -7.117 6.305 21.708 1.00 91.69 89 GLU A C 1
ATOM 662 O O . GLU A 1 89 ? -7.623 7.050 20.868 1.00 91.69 89 GLU A O 1
ATOM 667 N N . SER A 1 90 ? -7.849 5.604 22.577 1.00 89.94 90 SER A N 1
ATOM 668 C CA . SER A 1 90 ? -9.295 5.757 22.751 1.00 89.94 90 SER A CA 1
ATOM 669 C C . SER A 1 90 ? -9.587 6.019 24.221 1.00 89.94 90 SER A C 1
ATOM 671 O O . SER A 1 90 ? -9.405 5.135 25.058 1.00 89.94 90 SER A O 1
ATOM 673 N N . LEU A 1 91 ? -10.091 7.211 24.523 1.00 90.00 91 LEU A N 1
ATOM 674 C CA . LEU A 1 91 ? -10.481 7.602 25.872 1.00 90.00 91 LEU A CA 1
ATOM 675 C C . LEU A 1 91 ? -11.989 7.430 26.044 1.00 90.00 91 LEU A C 1
ATOM 677 O O . LEU A 1 91 ? -12.774 7.765 25.158 1.00 90.00 91 LEU A O 1
ATOM 681 N N . ARG A 1 92 ? -12.394 6.891 27.192 1.00 86.62 92 ARG A N 1
ATOM 682 C CA . ARG A 1 92 ? -13.797 6.824 27.595 1.00 86.62 92 ARG A CA 1
ATOM 683 C C . ARG A 1 92 ? -13.990 7.786 28.752 1.00 86.62 92 ARG A C 1
ATOM 685 O O . ARG A 1 92 ? -13.429 7.565 29.818 1.00 86.62 92 ARG A O 1
ATOM 692 N N . PHE A 1 93 ? -14.807 8.800 28.529 1.00 87.56 93 PHE A N 1
ATOM 693 C CA . PHE A 1 93 ? -15.194 9.755 29.556 1.00 87.56 93 PHE A CA 1
ATOM 694 C C . PHE A 1 93 ? -16.561 9.380 30.111 1.00 87.56 93 PHE A C 1
ATOM 696 O O . PHE A 1 93 ? -17.436 8.914 29.370 1.00 87.56 93 PHE A O 1
ATOM 703 N N . ARG A 1 94 ? -16.763 9.594 31.409 1.00 87.25 94 ARG A N 1
ATOM 704 C CA . ARG A 1 94 ? -18.118 9.745 31.942 1.00 87.25 94 ARG A CA 1
ATOM 705 C C . ARG A 1 94 ? -18.599 11.156 31.621 1.00 87.25 94 ARG A C 1
ATOM 707 O O . ARG A 1 94 ? -17.807 12.088 31.590 1.00 87.25 94 ARG A O 1
ATOM 714 N N . LEU A 1 95 ? -19.902 11.319 31.404 1.00 82.12 95 LEU A N 1
ATOM 715 C CA . LEU A 1 95 ? -20.501 12.631 31.116 1.00 82.12 95 LEU A CA 1
ATOM 716 C C . LEU A 1 95 ? -20.201 13.674 32.207 1.00 82.12 95 LEU A C 1
ATOM 718 O O . LEU A 1 95 ? -20.104 14.853 31.912 1.00 82.12 95 LEU A O 1
ATOM 722 N N . GLU A 1 96 ? -20.000 13.217 33.441 1.00 86.56 96 GLU A N 1
ATOM 723 C CA . GLU A 1 96 ? -19.624 14.021 34.612 1.00 86.56 96 GLU A CA 1
ATOM 724 C C . GLU A 1 96 ? -18.200 14.606 34.536 1.00 86.56 96 GLU A C 1
ATOM 726 O O . GLU A 1 96 ? -17.868 15.504 35.296 1.00 86.56 96 GLU A O 1
ATOM 731 N N . GLU A 1 97 ? -17.340 14.066 33.669 1.00 80.38 97 GLU A N 1
ATOM 732 C CA . GLU A 1 97 ? -15.922 14.438 33.539 1.00 80.38 97 GLU A CA 1
ATOM 733 C C . GLU A 1 97 ? -15.681 15.398 32.358 1.00 80.38 97 GLU A C 1
ATOM 735 O O . GLU A 1 97 ? -14.550 15.823 32.128 1.00 80.38 97 GLU A O 1
ATOM 740 N N . LEU A 1 98 ? -16.736 15.715 31.599 1.00 73.19 98 LEU A N 1
ATOM 741 C CA . LEU A 1 98 ? -16.736 16.636 30.464 1.00 73.19 98 LEU A CA 1
ATOM 742 C C . LEU A 1 98 ? -17.340 17.981 30.905 1.00 73.19 98 LEU A C 1
ATOM 744 O O . LEU A 1 98 ? -18.453 18.321 30.504 1.00 73.19 98 LEU A O 1
ATOM 748 N N . GLU A 1 99 ? -16.618 18.714 31.754 1.00 55.16 99 GLU A N 1
ATOM 749 C CA . GLU A 1 99 ? -16.877 20.134 32.062 1.00 55.16 99 GLU A CA 1
ATOM 750 C C . GLU A 1 99 ? -15.868 21.049 31.358 1.00 55.16 99 GLU A C 1
ATOM 752 O O . GLU A 1 99 ? -14.655 20.725 31.367 1.00 55.16 99 GLU A O 1
#

Radius of gyration: 20.32 Å; chains: 1; bounding box: 48×36×58 Å

pLDDT: mean 82.0, std 12.01, range [48.62, 96.12]

Secondary structure (DSSP, 8-state):
-HHHHHHGGGGSTT--S-TT--SSS-SSHHHHHHHHHHHHTT-EEEEEEETTTEEEEEEE--SS-----EEEEEETTEEEEEEGGG--------GGG--

Sequence (99 aa):
QTDEQLYQLLFRPGFTTRQGADLSAGRGIGLGAVAQAVISYGGRVDVSSVPGSGSRFLLRLPLSVSITRALLVEVEREEYALPLGAVVESLRFRLEELE

Foldseek 3Di:
DVVQVVCVLLLPPQDDPDPPDDPVPCSSCVNVVVQVVLVQQVKHWGKDADVPPGIDIDIGGDPDRDDFDWDWDDDPHDIDTHRPVVDPDDDDDDPVRVD